Protein AF-A0A535RRB7-F1 (afdb_monomer_lite)

Secondary structure (DSSP, 8-state):
--HHHHHHHHHHHHHHHHHHHHHHHHHHHHHHHHHHHHHS-PPPPPSS-HHHHHHHHHHHHHHHHHHHHHHHHS-TT-HHHHHHHHHHHHHHHHHHHHHHHHHHHHH--

Radius of gyration: 17.19 Å; chains: 1; bounding box: 42×20×54 Å

Structure (mmCIF, N/CA/C/O backbone):
data_AF-A0A535RRB7-F1
#
_entry.id   AF-A0A535RRB7-F1
#
loop_
_atom_site.group_PDB
_atom_site.id
_atom_site.type_symbol
_atom_site.label_atom_id
_atom_site.label_alt_id
_atom_site.label_comp_id
_atom_site.label_asym_id
_atom_site.label_entity_id
_atom_site.label_seq_id
_atom_site.pdbx_PDB_ins_code
_atom_site.Cartn_x
_atom_site.Cartn_y
_atom_site.Cartn_z
_atom_site.occupancy
_atom_site.B_iso_or_equiv
_atom_site.auth_seq_id
_atom_site.auth_comp_id
_atom_site.auth_asym_id
_atom_site.auth_atom_id
_atom_site.pdbx_PDB_model_num
ATOM 1 N N . MET A 1 1 ? -8.213 6.161 29.033 1.00 60.00 1 MET A N 1
ATOM 2 C CA . MET A 1 1 ? -8.133 5.882 27.583 1.00 60.00 1 MET A CA 1
ATOM 3 C C . MET A 1 1 ? -8.529 4.436 27.382 1.00 60.00 1 MET A C 1
ATOM 5 O O . MET A 1 1 ? -7.834 3.568 27.897 1.00 60.00 1 MET A O 1
ATOM 9 N N . ASP A 1 2 ? -9.676 4.212 26.748 1.00 84.00 2 ASP A N 1
ATOM 10 C CA . ASP A 1 2 ? -10.288 2.891 26.587 1.00 84.00 2 ASP A CA 1
ATOM 11 C C . ASP A 1 2 ? -9.498 2.010 25.593 1.00 84.00 2 ASP A C 1
ATOM 13 O O . ASP A 1 2 ? -8.848 2.513 24.671 1.00 84.00 2 ASP A O 1
ATOM 17 N N . LEU A 1 3 ? -9.514 0.690 25.797 1.00 81.38 3 LEU A N 1
ATOM 18 C CA . LEU A 1 3 ? -8.827 -0.284 24.941 1.00 81.38 3 LEU A CA 1
ATOM 19 C C . LEU A 1 3 ? -9.464 -0.364 23.549 1.00 81.38 3 LEU A C 1
ATOM 21 O O . LEU A 1 3 ? -8.755 -0.609 22.570 1.00 81.38 3 LEU A O 1
ATOM 25 N N . SER A 1 4 ? -10.774 -0.128 23.454 1.00 81.75 4 SER A N 1
ATOM 26 C CA . SER A 1 4 ? -11.499 -0.081 22.180 1.00 81.75 4 SER A CA 1
ATOM 27 C C . SER A 1 4 ? -11.011 1.083 21.301 1.00 81.75 4 SER A C 1
ATOM 29 O O . SER A 1 4 ? -10.668 0.888 20.133 1.00 81.75 4 SER A O 1
ATOM 31 N N . GLU A 1 5 ? -10.845 2.261 21.903 1.00 85.62 5 GLU A N 1
ATOM 32 C CA . GLU A 1 5 ? -10.369 3.480 21.248 1.00 85.62 5 GLU A CA 1
ATOM 33 C C . GLU A 1 5 ? -8.928 3.321 20.739 1.00 85.62 5 GLU A C 1
ATOM 35 O O . GLU A 1 5 ? -8.613 3.667 19.600 1.00 85.62 5 GLU A O 1
ATOM 40 N N . ARG A 1 6 ? -8.055 2.688 21.537 1.00 87.56 6 ARG A N 1
ATOM 41 C CA . ARG A 1 6 ? -6.682 2.353 21.116 1.00 87.56 6 ARG A CA 1
ATOM 42 C C . ARG A 1 6 ? -6.651 1.419 19.910 1.00 87.56 6 ARG A C 1
ATOM 44 O O . ARG A 1 6 ? -5.887 1.660 18.979 1.00 87.56 6 ARG A O 1
ATOM 51 N N . ARG A 1 7 ? -7.465 0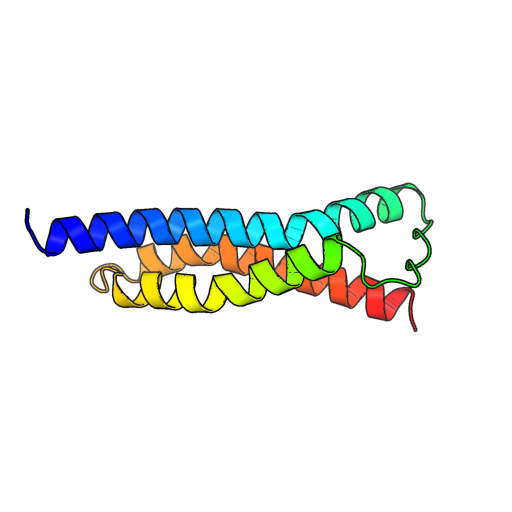.358 19.910 1.00 87.56 7 ARG A N 1
ATOM 52 C CA . ARG A 1 7 ? -7.535 -0.593 18.785 1.00 87.56 7 ARG A CA 1
ATOM 53 C C . ARG A 1 7 ? -8.000 0.092 17.505 1.00 87.56 7 ARG A C 1
ATOM 55 O O . ARG A 1 7 ? -7.392 -0.112 16.459 1.00 87.56 7 ARG A O 1
ATOM 62 N N . ARG A 1 8 ? -9.012 0.958 17.603 1.00 88.06 8 ARG A N 1
ATOM 63 C CA . ARG A 1 8 ? -9.518 1.745 16.471 1.00 88.06 8 ARG A CA 1
ATOM 64 C C . ARG A 1 8 ? -8.454 2.690 15.906 1.00 88.06 8 ARG A C 1
ATOM 66 O O . ARG A 1 8 ? -8.292 2.746 14.689 1.00 88.06 8 ARG A O 1
ATOM 73 N N . GLN A 1 9 ? -7.698 3.375 16.765 1.00 90.69 9 GLN A N 1
ATOM 74 C CA . GLN A 1 9 ? -6.585 4.232 16.338 1.00 90.69 9 GLN A CA 1
ATOM 75 C C . GLN A 1 9 ? -5.491 3.431 15.625 1.00 90.69 9 GLN A C 1
ATOM 77 O O . GLN A 1 9 ? -5.084 3.805 14.526 1.00 90.69 9 GLN A O 1
ATOM 82 N N . ILE A 1 10 ? -5.056 2.305 16.205 1.00 90.88 10 ILE A N 1
ATOM 83 C CA . ILE A 1 10 ? -4.039 1.437 15.595 1.00 90.88 10 ILE A CA 1
ATOM 84 C C . ILE A 1 10 ? -4.519 0.929 14.235 1.00 90.88 10 ILE A C 1
ATOM 86 O O . ILE A 1 10 ? -3.788 1.057 13.260 1.00 90.88 10 ILE A O 1
ATOM 90 N N . ASN A 1 11 ? -5.757 0.438 14.132 1.00 92.31 11 ASN A N 1
ATOM 91 C CA . ASN A 1 11 ? -6.313 -0.028 12.863 1.00 92.31 11 ASN A CA 1
ATOM 92 C C . ASN A 1 11 ? -6.346 1.086 11.800 1.00 92.31 11 ASN A C 1
ATOM 94 O O . ASN A 1 11 ? -6.028 0.843 10.633 1.00 92.31 11 ASN A O 1
ATOM 98 N N . GLY A 1 12 ? -6.672 2.319 12.203 1.00 89.19 12 GLY A N 1
ATOM 99 C CA . GLY A 1 12 ? -6.610 3.497 11.337 1.00 89.19 12 GLY A CA 1
ATOM 100 C C . GLY A 1 12 ? -5.198 3.759 10.810 1.00 89.19 12 GLY A C 1
ATOM 101 O O . GLY A 1 12 ? -5.004 3.861 9.598 1.00 89.19 12 GLY A O 1
ATOM 102 N N . PHE A 1 13 ? -4.198 3.782 11.696 1.00 93.50 13 PHE A N 1
ATOM 103 C CA . PHE A 1 13 ? -2.796 3.947 11.303 1.00 93.50 13 PHE A CA 1
ATOM 104 C C . PHE A 1 13 ? -2.292 2.800 10.426 1.00 93.50 13 PHE A C 1
ATOM 106 O O . PHE A 1 13 ? -1.621 3.051 9.428 1.00 93.50 13 PHE A O 1
ATOM 113 N N . SER A 1 14 ? -2.650 1.553 10.738 1.00 90.56 14 SER A N 1
ATOM 114 C CA . SER A 1 14 ? -2.300 0.400 9.908 1.00 90.56 14 SER A CA 1
ATOM 115 C C . SER A 1 14 ? -2.944 0.486 8.528 1.00 90.56 14 SER A C 1
ATOM 117 O O . SER A 1 14 ? -2.288 0.165 7.546 1.00 90.56 14 SER A O 1
ATOM 119 N N . THR A 1 15 ? -4.180 0.984 8.419 1.00 91.75 15 THR A N 1
ATOM 120 C CA . THR A 1 15 ? -4.836 1.207 7.118 1.00 91.75 15 THR A CA 1
ATOM 121 C C . THR A 1 15 ? -4.045 2.202 6.269 1.00 91.75 15 THR A C 1
ATOM 123 O O . THR A 1 15 ? -3.754 1.924 5.108 1.00 91.75 15 THR A O 1
ATOM 126 N N . ILE A 1 16 ? -3.651 3.339 6.853 1.00 94.19 16 ILE A N 1
ATOM 127 C CA . ILE A 1 16 ? -2.815 4.339 6.169 1.00 94.19 16 ILE A CA 1
ATOM 128 C C . ILE A 1 16 ? -1.474 3.716 5.769 1.00 94.19 16 ILE A C 1
ATOM 130 O O . ILE A 1 16 ? -1.047 3.868 4.627 1.00 94.19 16 ILE A O 1
ATOM 134 N N . GLY A 1 17 ? -0.847 2.965 6.678 1.00 93.81 17 GLY A N 1
ATOM 135 C CA . GLY A 1 17 ? 0.402 2.254 6.421 1.00 93.81 17 GLY A CA 1
ATOM 136 C C . GLY A 1 17 ? 0.300 1.292 5.238 1.00 93.81 17 GLY A C 1
ATOM 137 O O . GLY A 1 17 ? 1.147 1.336 4.354 1.00 93.81 17 GLY A O 1
ATOM 138 N N . LEU A 1 18 ? -0.759 0.480 5.164 1.00 94.62 18 LEU A N 1
ATOM 139 C CA . LEU A 1 18 ? -0.999 -0.434 4.042 1.00 94.62 18 LEU A CA 1
ATOM 140 C C . LEU A 1 18 ? -1.126 0.313 2.713 1.00 94.62 18 LEU A C 1
ATOM 142 O O . LEU A 1 18 ? -0.520 -0.087 1.721 1.00 94.62 18 LEU A O 1
ATOM 146 N N . VAL A 1 19 ? -1.879 1.414 2.695 1.00 95.00 19 VAL A N 1
ATOM 147 C CA . VAL A 1 19 ? -2.038 2.240 1.493 1.00 95.00 19 VAL A CA 1
ATOM 148 C C . VAL A 1 19 ? -0.692 2.822 1.062 1.00 95.00 19 VAL A C 1
ATOM 150 O O . VAL A 1 19 ? -0.283 2.623 -0.080 1.00 95.00 19 VAL A O 1
ATOM 153 N N . VAL A 1 20 ? 0.032 3.473 1.974 1.00 96.62 20 VAL A N 1
ATOM 154 C CA . VAL A 1 20 ? 1.329 4.101 1.684 1.00 96.62 20 VAL A CA 1
ATOM 155 C C . VAL A 1 20 ? 2.357 3.074 1.214 1.00 96.62 20 VAL A C 1
ATOM 157 O O . VAL A 1 20 ? 3.034 3.313 0.215 1.00 96.62 20 VAL A O 1
ATOM 160 N N . LEU A 1 21 ? 2.454 1.921 1.877 1.00 94.56 21 LEU A N 1
ATOM 161 C CA . LEU A 1 21 ? 3.388 0.862 1.493 1.00 94.56 21 LEU A CA 1
ATOM 162 C C . LEU A 1 21 ? 3.029 0.256 0.134 1.00 94.56 21 LEU A C 1
ATOM 164 O O . LEU A 1 21 ? 3.919 0.038 -0.680 1.00 94.56 21 LEU A O 1
ATOM 168 N N . SER A 1 22 ? 1.740 0.034 -0.149 1.00 92.81 22 SER A N 1
ATOM 169 C CA . SER A 1 22 ? 1.311 -0.487 -1.454 1.00 92.81 22 SER A CA 1
ATOM 170 C C . SER A 1 22 ? 1.662 0.474 -2.594 1.00 92.81 22 SER A C 1
ATOM 172 O O . SER A 1 22 ? 2.219 0.056 -3.608 1.00 92.81 22 SER A O 1
ATOM 174 N N . LEU A 1 23 ? 1.429 1.777 -2.409 1.00 96.00 23 LEU A N 1
ATOM 175 C CA . LEU A 1 23 ? 1.791 2.800 -3.392 1.00 96.00 23 LEU A CA 1
ATOM 176 C C . LEU A 1 23 ? 3.310 2.912 -3.554 1.00 96.00 23 LEU A C 1
ATOM 178 O O . LEU A 1 23 ? 3.799 2.995 -4.677 1.00 96.00 23 LEU A O 1
ATOM 182 N N . THR A 1 24 ? 4.052 2.865 -2.446 1.00 94.81 24 THR A N 1
ATOM 183 C CA . THR A 1 24 ? 5.523 2.878 -2.457 1.00 94.81 24 THR A CA 1
ATOM 184 C C . THR A 1 24 ? 6.091 1.660 -3.187 1.00 94.81 24 THR A C 1
ATOM 186 O O . THR A 1 24 ? 7.055 1.805 -3.930 1.00 94.81 24 THR A O 1
ATOM 189 N N . ALA A 1 25 ? 5.470 0.483 -3.054 1.00 93.88 25 ALA A N 1
ATOM 190 C CA . ALA A 1 25 ? 5.850 -0.705 -3.815 1.00 93.88 25 ALA A CA 1
ATOM 191 C C . ALA A 1 25 ? 5.581 -0.537 -5.322 1.00 93.88 25 ALA A C 1
ATOM 193 O O . ALA A 1 25 ? 6.399 -0.922 -6.151 1.00 93.88 25 ALA A O 1
ATOM 194 N N . LEU A 1 26 ? 4.448 0.057 -5.701 1.00 94.25 26 LEU A N 1
ATOM 195 C CA . LEU A 1 26 ? 4.087 0.237 -7.109 1.00 94.25 26 LEU A CA 1
ATOM 196 C C . LEU A 1 26 ? 4.946 1.304 -7.816 1.00 94.25 26 LEU A C 1
ATOM 198 O O . LEU A 1 26 ? 5.208 1.200 -9.014 1.00 94.25 26 LEU A O 1
ATOM 202 N N . LEU A 1 27 ? 5.393 2.331 -7.093 1.00 93.94 27 LEU A N 1
ATOM 203 C CA . LEU A 1 27 ? 6.025 3.517 -7.672 1.00 93.94 27 LEU A CA 1
ATOM 204 C C . LEU A 1 27 ? 7.303 3.233 -8.496 1.00 93.94 27 LEU A C 1
ATOM 206 O O . LEU A 1 27 ? 7.348 3.697 -9.637 1.00 93.94 27 LEU A O 1
ATOM 210 N N . PRO A 1 28 ? 8.297 2.451 -8.023 1.00 90.19 28 PRO A N 1
ATOM 211 C CA . PRO A 1 28 ? 9.474 2.103 -8.826 1.00 90.19 28 PRO A CA 1
ATOM 212 C C . PRO A 1 28 ? 9.117 1.438 -10.159 1.00 90.19 28 PRO A C 1
ATOM 214 O O . PRO A 1 28 ? 9.745 1.708 -11.180 1.00 90.19 28 PRO A O 1
ATOM 217 N N . LEU A 1 29 ? 8.071 0.607 -10.165 1.00 90.62 29 LEU A N 1
ATOM 218 C CA . LEU A 1 29 ? 7.619 -0.087 -11.365 1.00 90.62 29 LEU A CA 1
ATOM 219 C C . LEU A 1 29 ? 6.928 0.859 -12.342 1.00 90.62 29 LEU A C 1
ATOM 221 O O . LEU A 1 29 ? 7.155 0.741 -13.538 1.00 90.62 29 LEU A O 1
ATOM 225 N N . LEU A 1 30 ? 6.139 1.829 -11.870 1.00 91.44 30 LEU A N 1
ATOM 226 C CA . LEU A 1 30 ? 5.525 2.834 -12.748 1.00 91.44 30 LEU A CA 1
ATOM 227 C C . LEU A 1 30 ? 6.562 3.753 -13.395 1.00 91.44 30 LEU A C 1
ATOM 229 O O . LEU A 1 30 ? 6.410 4.104 -14.564 1.00 91.44 30 LEU A O 1
ATOM 233 N N . VAL A 1 31 ? 7.626 4.104 -12.667 1.00 89.38 31 VAL A N 1
ATOM 234 C CA . VAL A 1 31 ? 8.737 4.913 -13.198 1.00 89.38 31 VAL A CA 1
ATOM 235 C C . VAL A 1 31 ? 9.406 4.229 -14.394 1.00 89.38 31 VAL A C 1
ATOM 237 O O . VAL A 1 31 ? 9.846 4.914 -15.311 1.00 89.38 31 VAL A O 1
ATOM 240 N N . ILE A 1 32 ? 9.436 2.895 -14.423 1.00 86.19 32 ILE A N 1
ATOM 241 C CA . ILE A 1 32 ? 9.987 2.116 -15.541 1.00 86.19 32 ILE A CA 1
ATOM 242 C C . ILE A 1 32 ? 8.909 1.836 -16.598 1.00 86.19 32 ILE A C 1
ATOM 244 O O . ILE A 1 32 ? 9.134 2.025 -17.794 1.00 86.19 32 ILE A O 1
ATOM 248 N N . ALA A 1 33 ? 7.724 1.405 -16.165 1.00 87.75 33 ALA A N 1
ATOM 249 C CA . ALA A 1 33 ? 6.675 0.904 -17.040 1.00 87.75 33 ALA A CA 1
ATOM 250 C C . ALA A 1 33 ? 6.031 1.986 -17.901 1.00 87.75 33 ALA A C 1
ATOM 252 O O . ALA A 1 33 ? 5.772 1.757 -19.082 1.00 87.75 33 ALA A O 1
ATOM 253 N N . VAL A 1 34 ? 5.794 3.168 -17.328 1.00 89.38 34 VAL A N 1
ATOM 254 C CA . VAL A 1 34 ? 5.121 4.258 -18.037 1.00 89.38 34 VAL A CA 1
ATOM 255 C C . VAL A 1 34 ? 5.976 4.753 -19.211 1.00 89.38 34 VAL A C 1
ATOM 257 O O . VAL A 1 34 ? 5.472 4.733 -20.334 1.00 89.38 34 VAL A O 1
ATOM 260 N N . PRO A 1 35 ? 7.264 5.119 -19.038 1.00 86.44 35 PRO A N 1
ATOM 261 C CA . PRO A 1 35 ? 8.101 5.513 -20.168 1.00 86.44 35 PRO A CA 1
ATOM 262 C C . PRO A 1 35 ? 8.251 4.409 -21.213 1.00 86.44 35 PRO A C 1
ATOM 264 O O . PRO A 1 35 ? 8.133 4.702 -22.397 1.00 86.44 35 PRO A O 1
ATOM 267 N N . ALA A 1 36 ? 8.446 3.154 -20.791 1.00 85.31 36 ALA A N 1
ATOM 268 C CA . ALA A 1 36 ? 8.591 2.018 -21.701 1.00 85.31 36 ALA A CA 1
ATOM 269 C C . ALA A 1 36 ? 7.358 1.808 -22.594 1.00 85.31 36 ALA A C 1
ATOM 271 O O . ALA A 1 36 ? 7.498 1.504 -23.777 1.00 85.31 36 ALA A O 1
ATOM 272 N N . MET A 1 37 ? 6.154 2.016 -22.053 1.00 84.44 37 MET A N 1
ATOM 273 C CA . MET A 1 37 ? 4.910 1.927 -22.820 1.00 84.44 37 MET A CA 1
ATOM 274 C C . MET A 1 37 ? 4.818 3.010 -23.905 1.00 84.44 37 MET A C 1
ATOM 276 O O . MET A 1 37 ? 4.303 2.743 -24.989 1.00 84.44 37 MET A O 1
ATOM 280 N N . PHE A 1 38 ? 5.318 4.220 -23.634 1.00 87.06 38 PHE A N 1
ATOM 281 C CA . PHE A 1 38 ? 5.270 5.334 -24.586 1.00 87.06 38 PHE A CA 1
ATOM 282 C C . PHE A 1 38 ? 6.424 5.333 -25.593 1.00 87.06 38 PHE A C 1
ATOM 284 O O . PHE A 1 38 ? 6.226 5.718 -26.743 1.00 87.06 38 PHE A O 1
ATOM 291 N N . SER A 1 39 ? 7.626 4.931 -25.179 1.00 84.12 39 SER A N 1
ATOM 292 C CA . SER A 1 39 ? 8.820 4.943 -26.031 1.00 84.12 39 SER A CA 1
ATOM 293 C C . SER A 1 39 ? 9.017 3.641 -26.810 1.00 84.12 39 SER A C 1
ATOM 295 O O . SER A 1 39 ? 9.763 3.626 -27.787 1.00 84.12 39 SER A O 1
ATOM 297 N N . GLY A 1 40 ? 8.411 2.535 -26.361 1.00 76.56 40 GLY A N 1
ATOM 298 C CA . GLY A 1 40 ? 8.717 1.184 -26.841 1.00 76.56 40 GLY A CA 1
ATOM 299 C C . GLY A 1 40 ? 10.125 0.701 -26.468 1.00 76.56 40 GLY A C 1
ATOM 300 O O . GLY A 1 40 ? 10.518 -0.399 -26.850 1.00 76.56 40 GLY A O 1
ATOM 301 N N . GLN A 1 41 ? 10.892 1.508 -25.730 1.00 72.06 41 GLN A N 1
ATOM 302 C CA . GLN A 1 41 ? 12.256 1.222 -25.311 1.00 72.06 41 GLN A CA 1
ATOM 303 C C . GLN A 1 41 ? 12.289 0.994 -23.807 1.00 72.06 41 GLN A C 1
ATOM 305 O O . GLN A 1 41 ? 11.899 1.861 -23.023 1.00 72.06 41 GLN A O 1
ATOM 310 N N . ILE A 1 42 ? 12.806 -0.161 -23.403 1.00 67.06 42 ILE A N 1
ATOM 311 C CA . ILE A 1 42 ? 13.054 -0.445 -21.995 1.00 67.06 42 ILE A CA 1
ATOM 312 C C . ILE A 1 42 ? 14.447 0.051 -21.608 1.00 67.06 42 ILE A C 1
ATOM 314 O O . ILE A 1 42 ? 15.417 -0.302 -22.288 1.00 67.06 42 ILE A O 1
ATOM 318 N N . PRO A 1 43 ? 14.573 0.834 -20.519 1.00 65.25 43 PRO A N 1
ATOM 319 C CA . PRO A 1 43 ? 15.870 1.129 -19.924 1.00 65.25 43 PRO A CA 1
ATOM 320 C C . PRO A 1 43 ? 16.594 -0.183 -19.611 1.00 65.25 43 PRO A C 1
ATOM 322 O O . PRO A 1 43 ? 16.021 -1.054 -18.957 1.00 65.25 43 PRO A O 1
ATOM 325 N N . GLN A 1 44 ? 17.831 -0.349 -20.091 1.00 63.09 44 GLN A N 1
ATOM 326 C CA . GLN A 1 44 ? 18.592 -1.570 -19.821 1.00 63.09 44 GLN A CA 1
ATOM 327 C C . GLN A 1 44 ? 18.645 -1.817 -18.306 1.00 63.09 44 GLN A C 1
ATOM 329 O O . GLN A 1 44 ? 18.882 -0.857 -17.568 1.00 63.09 44 GLN A O 1
ATOM 334 N N . PRO A 1 45 ? 18.430 -3.064 -17.838 1.00 60.75 45 PRO A N 1
ATOM 335 C CA . PRO A 1 45 ? 18.565 -3.379 -16.426 1.00 60.75 45 PRO A CA 1
ATOM 336 C C . PRO A 1 45 ? 19.943 -2.916 -15.957 1.00 60.75 45 PRO A C 1
ATOM 338 O O . PRO A 1 45 ? 20.958 -3.344 -16.518 1.00 60.75 45 PRO A O 1
ATOM 341 N N . GLU A 1 46 ? 19.984 -2.021 -14.971 1.00 60.03 46 GLU A N 1
ATOM 342 C CA . GLU A 1 46 ? 21.248 -1.682 -14.329 1.00 60.03 46 GLU A CA 1
ATOM 343 C C . GLU A 1 46 ? 21.878 -2.974 -13.791 1.00 60.03 46 GLU A C 1
ATOM 345 O O . GLU A 1 46 ? 21.199 -3.919 -13.386 1.00 60.03 46 GLU A O 1
ATOM 350 N N . ARG A 1 47 ? 23.209 -3.048 -13.853 1.00 58.22 47 ARG A N 1
ATOM 351 C CA . ARG A 1 47 ? 23.975 -4.216 -13.386 1.00 58.22 47 ARG A CA 1
ATOM 352 C C . ARG A 1 47 ? 23.890 -4.401 -11.862 1.00 58.22 47 ARG A C 1
ATOM 354 O O . ARG A 1 47 ? 24.313 -5.439 -11.365 1.00 58.22 47 ARG A O 1
ATOM 361 N N . ASP A 1 48 ? 23.392 -3.381 -11.170 1.00 62.25 48 ASP A N 1
ATOM 362 C CA . ASP A 1 48 ? 23.125 -3.300 -9.739 1.00 62.25 48 ASP A CA 1
ATOM 363 C C . ASP A 1 48 ? 21.607 -3.407 -9.511 1.00 62.25 48 ASP A C 1
ATOM 365 O O . ASP A 1 48 ? 20.829 -2.898 -10.319 1.00 62.25 48 ASP A O 1
ATOM 369 N N . GLU A 1 49 ? 21.175 -4.062 -8.427 1.00 64.19 49 GLU A N 1
ATOM 370 C CA . GLU A 1 49 ? 19.747 -4.255 -8.115 1.00 64.19 49 GLU A CA 1
ATOM 371 C C . GLU A 1 49 ? 18.997 -2.920 -7.951 1.00 64.19 49 GLU A C 1
ATOM 373 O O . GLU A 1 49 ? 17.778 -2.877 -8.106 1.00 64.19 49 GLU A O 1
ATOM 378 N N . GLY A 1 50 ? 19.715 -1.812 -7.756 1.00 80.88 50 GLY A N 1
ATOM 379 C CA . GLY A 1 50 ? 19.179 -0.460 -7.832 1.00 80.88 50 GLY A CA 1
ATOM 380 C C . GLY A 1 50 ? 18.274 -0.115 -6.647 1.00 80.88 50 GLY A C 1
ATOM 381 O O . GLY A 1 50 ? 17.575 -0.944 -6.061 1.00 80.88 50 GLY A O 1
ATOM 382 N N . ALA A 1 51 ? 18.235 1.166 -6.279 1.00 85.94 51 ALA A N 1
ATOM 383 C CA . ALA A 1 51 ? 17.436 1.620 -5.137 1.00 85.94 51 ALA A CA 1
ATOM 384 C C . ALA A 1 51 ? 15.938 1.256 -5.267 1.00 85.94 51 ALA A C 1
ATOM 386 O O . ALA A 1 51 ? 15.272 0.989 -4.266 1.00 85.94 51 ALA A O 1
ATOM 387 N N . GLY A 1 52 ? 15.412 1.198 -6.497 1.00 86.69 52 GLY A N 1
ATOM 388 C CA . GLY A 1 52 ? 14.020 0.842 -6.775 1.00 86.69 52 GLY A CA 1
ATOM 389 C C . GLY A 1 52 ? 13.642 -0.580 -6.348 1.00 86.69 52 GLY A C 1
ATOM 390 O O . GLY A 1 52 ? 12.559 -0.766 -5.788 1.00 86.69 52 GLY A O 1
ATOM 391 N N . ALA A 1 53 ? 14.524 -1.569 -6.542 1.00 88.81 53 ALA A N 1
ATOM 392 C CA . ALA A 1 53 ? 14.241 -2.949 -6.145 1.00 88.81 53 ALA A CA 1
ATOM 393 C C . ALA A 1 53 ? 14.193 -3.091 -4.623 1.00 88.81 53 ALA A C 1
ATOM 395 O O . ALA A 1 53 ? 13.268 -3.705 -4.090 1.00 88.81 53 ALA A O 1
ATOM 396 N N . HIS A 1 54 ? 15.122 -2.456 -3.906 1.00 91.50 54 HIS A N 1
ATOM 397 C CA . HIS A 1 54 ? 15.114 -2.473 -2.445 1.00 91.50 54 HIS A CA 1
ATOM 398 C C . HIS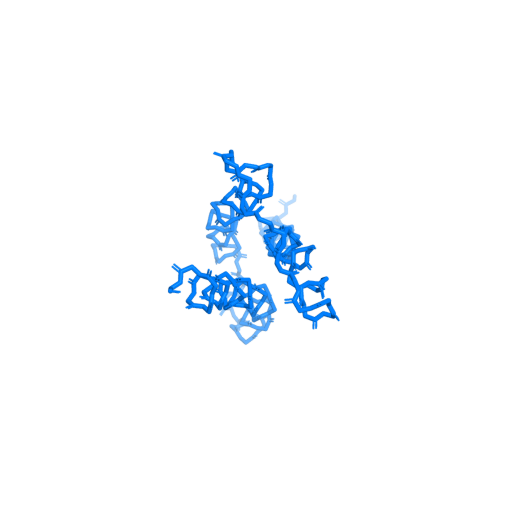 A 1 54 ? 13.887 -1.765 -1.860 1.00 91.50 54 HIS A C 1
ATOM 400 O O . HIS A 1 54 ? 13.293 -2.267 -0.907 1.00 91.50 54 HIS A O 1
ATOM 406 N N . ILE A 1 55 ? 13.449 -0.644 -2.447 1.00 93.25 55 ILE A N 1
ATOM 407 C CA . ILE A 1 55 ? 12.207 0.033 -2.039 1.00 93.25 55 ILE A CA 1
ATOM 408 C C . ILE A 1 55 ? 11.000 -0.894 -2.219 1.00 93.25 55 ILE A C 1
ATOM 410 O O . ILE A 1 55 ? 10.177 -1.008 -1.306 1.00 93.25 55 ILE A O 1
ATOM 414 N N . PHE A 1 56 ? 10.905 -1.584 -3.361 1.00 92.31 56 PHE A N 1
ATOM 415 C CA . PHE A 1 56 ? 9.849 -2.564 -3.611 1.00 92.31 56 PHE A CA 1
ATOM 416 C C . PHE A 1 56 ? 9.882 -3.695 -2.574 1.00 92.31 56 PHE A C 1
ATOM 418 O O . PHE A 1 56 ? 8.892 -3.923 -1.879 1.00 92.31 56 PHE A O 1
ATOM 425 N N . GLN A 1 57 ? 11.032 -4.350 -2.405 1.00 93.56 57 GLN A N 1
ATOM 426 C CA . GLN A 1 57 ? 11.219 -5.471 -1.480 1.00 93.56 57 GLN A CA 1
ATOM 427 C C . GLN A 1 57 ? 10.888 -5.093 -0.031 1.00 93.56 57 GLN A C 1
ATOM 429 O O . GLN A 1 57 ? 10.137 -5.809 0.631 1.00 93.56 57 GLN A O 1
ATOM 434 N N . LEU A 1 58 ? 11.398 -3.958 0.460 1.00 96.19 58 LEU A N 1
ATOM 435 C CA . LEU A 1 58 ? 11.114 -3.473 1.813 1.00 96.19 58 LEU A CA 1
ATOM 436 C C . LEU A 1 58 ? 9.632 -3.146 1.994 1.00 96.19 58 LEU A C 1
ATOM 438 O O . LEU A 1 58 ? 9.059 -3.472 3.033 1.00 96.19 58 LEU A O 1
ATOM 442 N N . SER A 1 59 ? 8.997 -2.550 0.983 1.00 93.94 59 SER A N 1
ATOM 443 C CA . SER A 1 59 ? 7.564 -2.246 1.024 1.00 93.94 59 SER A CA 1
ATOM 444 C C . SER A 1 59 ? 6.727 -3.522 1.122 1.00 93.94 59 SER A C 1
ATOM 446 O O . SER A 1 59 ? 5.857 -3.614 1.985 1.00 93.94 59 SER A O 1
ATOM 448 N N . ILE A 1 60 ? 7.031 -4.540 0.308 1.00 93.38 60 ILE A N 1
ATOM 449 C CA . ILE A 1 60 ? 6.388 -5.861 0.386 1.00 93.38 60 ILE A CA 1
ATOM 450 C C . ILE A 1 60 ? 6.658 -6.530 1.742 1.00 93.38 60 ILE A C 1
ATOM 452 O O . ILE A 1 60 ? 5.733 -7.039 2.378 1.00 93.38 60 ILE A O 1
ATOM 456 N N . GLY A 1 61 ? 7.900 -6.475 2.224 1.00 96.81 61 GLY A N 1
ATOM 457 C CA . GLY A 1 61 ? 8.292 -7.025 3.520 1.00 96.81 61 GLY A CA 1
ATOM 458 C C . GLY A 1 61 ? 7.543 -6.388 4.692 1.00 96.81 61 GLY A C 1
ATOM 459 O O . GLY A 1 61 ? 7.144 -7.100 5.608 1.00 96.81 61 GLY A O 1
ATOM 460 N N . LEU A 1 62 ? 7.298 -5.073 4.650 1.00 96.69 62 LEU A N 1
ATOM 461 C CA . LEU A 1 62 ? 6.553 -4.324 5.671 1.00 96.69 62 LEU A CA 1
ATOM 462 C C . LEU A 1 62 ? 5.031 -4.477 5.557 1.00 96.69 62 LEU A C 1
ATOM 464 O O . LEU A 1 62 ? 4.337 -4.406 6.574 1.00 96.69 62 LEU A O 1
ATOM 468 N N . LEU A 1 63 ? 4.494 -4.725 4.359 1.00 92.69 63 LEU A N 1
ATOM 469 C CA . LEU A 1 63 ? 3.059 -4.969 4.172 1.00 92.69 63 LEU A CA 1
ATOM 470 C C . LEU A 1 63 ? 2.573 -6.173 4.986 1.00 92.69 63 LEU A C 1
ATOM 472 O O . LEU A 1 63 ? 1.473 -6.125 5.534 1.00 92.69 63 LEU A O 1
ATOM 476 N N . MET A 1 64 ? 3.398 -7.213 5.126 1.00 93.62 64 MET A N 1
ATOM 477 C CA . MET A 1 64 ? 3.075 -8.405 5.916 1.00 93.62 64 MET A CA 1
ATOM 478 C C . MET A 1 64 ? 2.825 -8.103 7.407 1.00 93.62 64 MET A C 1
ATOM 480 O O . MET A 1 64 ? 1.707 -8.333 7.877 1.00 93.62 64 MET A O 1
ATOM 484 N N . PRO A 1 65 ? 3.790 -7.567 8.182 1.00 95.56 65 PRO A N 1
ATOM 485 C CA . PRO A 1 65 ? 3.569 -7.262 9.591 1.00 95.56 65 PRO A CA 1
ATOM 486 C C . PRO A 1 65 ? 2.500 -6.181 9.796 1.00 95.56 65 PRO A C 1
ATOM 488 O O . PRO A 1 65 ? 1.690 -6.309 10.712 1.00 95.56 65 PRO A O 1
ATOM 491 N N . VAL A 1 66 ? 2.423 -5.154 8.938 1.00 95.00 66 VAL A N 1
ATOM 492 C CA . VAL A 1 66 ? 1.376 -4.120 9.050 1.00 95.00 66 VAL A CA 1
ATOM 493 C C . VAL A 1 66 ? -0.012 -4.703 8.768 1.00 95.00 66 VAL A C 1
ATOM 495 O O . VAL A 1 66 ? -0.968 -4.373 9.472 1.00 95.00 66 VAL A O 1
ATOM 498 N N . GLY A 1 67 ? -0.125 -5.612 7.798 1.00 92.69 67 GLY A N 1
ATOM 499 C CA . GLY A 1 67 ? -1.357 -6.341 7.497 1.00 92.69 67 GLY A CA 1
ATOM 500 C C . GLY A 1 67 ? -1.813 -7.213 8.663 1.00 92.69 67 GLY A C 1
ATOM 501 O O . GLY A 1 67 ? -2.992 -7.200 9.013 1.00 92.69 67 GLY A O 1
ATOM 502 N N . LEU A 1 68 ? -0.883 -7.901 9.330 1.00 94.94 68 LEU A N 1
ATOM 503 C CA . LEU A 1 68 ? -1.187 -8.673 10.537 1.00 94.94 68 LEU A CA 1
ATOM 504 C C . LEU A 1 68 ? -1.681 -7.780 11.680 1.00 94.94 68 LEU A C 1
ATOM 506 O O . LEU A 1 68 ? -2.687 -8.106 12.307 1.00 94.94 68 LEU A O 1
ATOM 510 N N . VAL A 1 69 ? -1.033 -6.634 11.924 1.00 94.31 69 VAL A N 1
ATOM 511 C CA . VAL A 1 69 ? -1.489 -5.666 12.939 1.00 94.31 69 VAL A CA 1
ATOM 512 C C . VAL A 1 69 ? -2.877 -5.125 12.594 1.00 94.31 69 VAL A C 1
ATOM 514 O O . VAL A 1 69 ? -3.736 -5.041 13.474 1.00 94.31 69 VAL A O 1
ATOM 517 N N . PHE A 1 70 ? -3.133 -4.811 11.322 1.00 93.69 70 PHE A N 1
ATOM 518 C CA . PHE A 1 70 ? -4.451 -4.385 10.858 1.00 93.69 70 PHE A CA 1
ATOM 519 C C . PHE A 1 70 ? -5.515 -5.447 11.157 1.00 93.69 70 PHE A C 1
ATOM 521 O O . PHE A 1 70 ? -6.507 -5.129 11.805 1.00 93.69 70 PHE A O 1
ATOM 528 N N . LEU A 1 71 ? -5.295 -6.703 10.755 1.00 92.88 71 LEU A N 1
ATOM 529 C CA . LEU A 1 71 ? -6.241 -7.805 10.971 1.00 92.88 71 LEU A CA 1
ATOM 530 C C . LEU A 1 71 ? -6.463 -8.100 12.461 1.00 92.88 71 LEU A C 1
ATOM 532 O O . LEU A 1 71 ? -7.596 -8.301 12.892 1.00 92.88 71 LEU A O 1
ATOM 536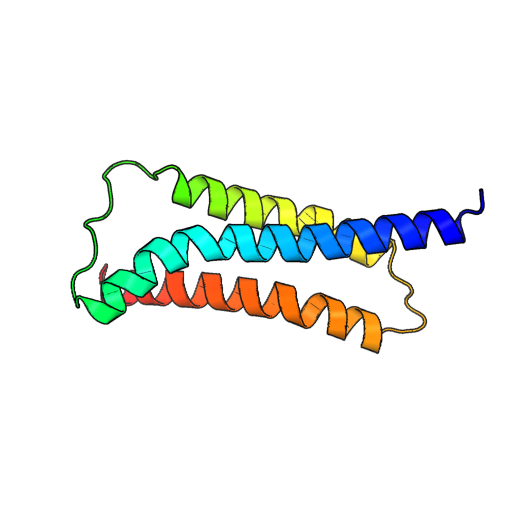 N N . ALA A 1 72 ? -5.398 -8.075 13.265 1.00 93.25 72 ALA A N 1
ATOM 537 C CA . ALA A 1 72 ? -5.474 -8.310 14.705 1.00 93.25 72 ALA A CA 1
ATOM 538 C C . ALA A 1 72 ? -6.249 -7.210 15.452 1.00 93.25 72 ALA A C 1
ATOM 540 O O . ALA A 1 72 ? -6.820 -7.462 16.513 1.00 93.25 72 ALA A O 1
ATOM 541 N N . THR A 1 73 ? -6.268 -5.990 14.910 1.00 90.50 73 THR A N 1
ATOM 542 C CA . THR A 1 73 ? -6.965 -4.832 15.496 1.00 90.50 73 THR A CA 1
ATOM 543 C C . THR A 1 73 ? -8.289 -4.505 14.815 1.00 90.50 73 THR A C 1
ATOM 545 O O . THR A 1 73 ? -8.970 -3.568 15.234 1.00 90.50 73 THR A O 1
ATOM 548 N N . ALA A 1 74 ? -8.656 -5.252 13.773 1.00 89.88 74 ALA A N 1
ATOM 549 C CA . ALA A 1 74 ? -9.860 -5.010 13.003 1.00 89.88 74 ALA A CA 1
ATOM 550 C C . ALA A 1 74 ? -11.123 -5.355 13.795 1.00 89.88 74 ALA A C 1
ATOM 552 O O . ALA A 1 74 ? -11.153 -6.278 14.611 1.00 89.88 74 ALA A O 1
ATOM 553 N N . ASP A 1 75 ? -12.182 -4.599 13.520 1.00 88.69 75 ASP A N 1
ATOM 554 C CA . ASP A 1 75 ? -13.497 -4.862 14.080 1.00 88.69 75 ASP A CA 1
ATOM 555 C C . ASP A 1 75 ? -14.225 -5.912 13.236 1.00 88.69 75 ASP A C 1
ATOM 557 O O . ASP A 1 75 ? -14.850 -5.613 12.216 1.00 88.69 75 ASP A O 1
ATOM 561 N N . TRP A 1 76 ? -14.111 -7.169 13.659 1.00 88.56 76 TRP A N 1
ATOM 562 C CA . TRP A 1 76 ? -14.683 -8.325 12.966 1.00 88.56 76 TRP A CA 1
ATOM 563 C C . TRP A 1 76 ? -16.215 -8.359 12.959 1.00 88.56 76 TRP A C 1
ATOM 565 O O . TRP A 1 76 ? -16.794 -9.220 12.300 1.00 88.56 76 TRP A O 1
ATOM 575 N N . THR A 1 77 ? -16.876 -7.421 13.641 1.00 90.69 77 THR A N 1
ATOM 576 C CA . THR A 1 77 ? -18.330 -7.247 13.542 1.00 90.69 77 THR A CA 1
ATOM 577 C C . THR A 1 77 ? -18.759 -6.661 12.189 1.00 90.69 77 THR A C 1
ATOM 579 O O . THR A 1 77 ? -19.883 -6.904 11.753 1.00 90.69 77 THR A O 1
ATOM 582 N N . GLU A 1 78 ? -17.850 -5.985 11.468 1.00 88.31 78 GLU A N 1
ATOM 583 C CA . GLU A 1 78 ? -18.088 -5.400 10.140 1.00 88.31 78 GLU A CA 1
ATOM 584 C C . GLU A 1 78 ? -17.108 -5.937 9.064 1.00 88.31 78 GLU A C 1
ATOM 586 O O . GLU A 1 78 ? -16.318 -5.182 8.479 1.00 88.31 78 GLU A O 1
ATOM 591 N N . PRO A 1 79 ? -17.152 -7.240 8.719 1.00 89.06 79 PRO A N 1
ATOM 592 C CA . PRO A 1 79 ? -16.160 -7.874 7.841 1.00 89.06 79 PRO A CA 1
ATOM 593 C C . PRO A 1 79 ? -16.137 -7.292 6.421 1.00 89.06 79 PRO A C 1
ATOM 595 O O . PRO A 1 79 ? -15.081 -7.195 5.796 1.00 89.06 79 PRO A O 1
ATOM 598 N N . VAL A 1 80 ? -17.287 -6.837 5.916 1.00 92.06 80 VAL A N 1
ATOM 599 C CA . VAL A 1 80 ? -17.386 -6.185 4.600 1.00 92.06 80 VAL A CA 1
ATOM 600 C C . VAL A 1 80 ? -16.579 -4.887 4.571 1.00 92.06 80 VAL A C 1
ATOM 602 O O . VAL A 1 80 ? -15.927 -4.572 3.574 1.00 92.06 80 VAL A O 1
ATOM 605 N N . GLN A 1 81 ? -16.580 -4.131 5.670 1.00 87.62 81 GLN A N 1
ATOM 606 C CA . GLN A 1 81 ? -15.840 -2.881 5.737 1.00 87.62 81 GLN A CA 1
ATOM 607 C C . GLN A 1 81 ? -14.327 -3.128 5.797 1.00 87.62 81 GLN A C 1
ATOM 609 O O . GLN A 1 81 ? -13.573 -2.406 5.144 1.00 87.62 81 GLN A O 1
ATOM 614 N N . ILE A 1 82 ? -13.895 -4.179 6.502 1.00 91.00 82 ILE A N 1
ATOM 615 C CA . ILE A 1 82 ? -12.503 -4.652 6.503 1.00 91.00 82 ILE A CA 1
ATOM 616 C C . ILE A 1 82 ? -12.075 -5.033 5.082 1.00 91.00 82 ILE A C 1
ATOM 618 O O . ILE A 1 82 ? -11.067 -4.527 4.586 1.00 91.00 82 ILE A O 1
ATOM 622 N N . ALA A 1 83 ? -12.868 -5.868 4.402 1.00 90.88 83 ALA A N 1
ATOM 623 C CA . ALA A 1 83 ? -12.582 -6.309 3.040 1.00 90.88 83 ALA A CA 1
ATOM 624 C C . ALA A 1 83 ? -12.452 -5.119 2.078 1.00 90.88 83 ALA A C 1
ATOM 626 O O . ALA A 1 83 ? -11.491 -5.047 1.316 1.00 90.88 83 ALA A O 1
ATOM 627 N N . ARG A 1 84 ? -13.353 -4.130 2.166 1.00 89.69 84 ARG A N 1
ATOM 628 C CA . ARG A 1 84 ? -13.288 -2.913 1.342 1.00 89.69 84 ARG A CA 1
ATOM 629 C C . ARG A 1 84 ? -12.007 -2.109 1.578 1.00 89.69 84 ARG A C 1
ATOM 631 O O . ARG A 1 84 ? -11.440 -1.586 0.624 1.00 89.69 84 ARG A O 1
ATOM 638 N N . ARG A 1 85 ? -11.545 -2.006 2.830 1.00 89.19 85 ARG A N 1
ATOM 639 C CA . ARG A 1 85 ? -10.297 -1.300 3.176 1.00 89.19 85 ARG A CA 1
ATOM 640 C C . ARG A 1 85 ? -9.054 -2.036 2.669 1.00 89.19 85 ARG A C 1
ATOM 642 O O . ARG A 1 85 ? -8.094 -1.377 2.290 1.00 89.19 85 ARG A O 1
ATOM 649 N N . LEU A 1 86 ? -9.083 -3.369 2.625 1.00 92.38 86 LEU A N 1
ATOM 650 C CA . LEU A 1 86 ? -7.989 -4.192 2.096 1.00 92.38 86 LEU A CA 1
ATOM 651 C C . LEU A 1 86 ? -7.992 -4.313 0.570 1.00 92.38 86 LEU A C 1
ATOM 653 O O . LEU A 1 86 ? -6.928 -4.468 -0.022 1.00 92.38 86 LEU A O 1
ATOM 657 N N . ALA A 1 87 ? -9.156 -4.218 -0.073 1.00 94.19 87 ALA A N 1
ATOM 658 C CA . ALA A 1 87 ? -9.281 -4.404 -1.516 1.00 94.19 87 ALA A CA 1
ATOM 659 C C . ALA A 1 87 ? -8.364 -3.459 -2.304 1.00 94.19 87 ALA A C 1
ATOM 661 O O . ALA A 1 87 ? -7.703 -3.886 -3.245 1.00 94.19 87 ALA A O 1
ATOM 662 N N . PHE A 1 88 ? -8.281 -2.193 -1.887 1.00 93.69 88 PHE A N 1
ATOM 663 C CA . PHE A 1 88 ? -7.442 -1.194 -2.544 1.00 93.69 88 PHE A CA 1
ATOM 664 C C . PHE A 1 88 ? -5.932 -1.504 -2.466 1.00 93.69 88 PHE A C 1
ATOM 666 O O . PHE A 1 88 ? -5.320 -1.649 -3.525 1.00 93.69 88 PHE A O 1
ATOM 673 N N . PRO A 1 89 ? -5.309 -1.663 -1.277 1.00 92.81 89 PRO A N 1
ATOM 674 C CA . PRO A 1 89 ? -3.890 -2.005 -1.201 1.00 92.81 89 PRO A CA 1
ATOM 675 C C . PRO A 1 89 ? -3.579 -3.367 -1.840 1.00 92.81 89 PRO A C 1
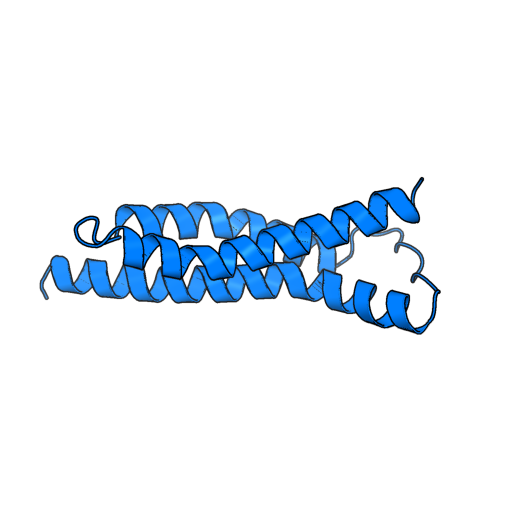ATOM 677 O O . PRO A 1 89 ? -2.545 -3.498 -2.488 1.00 92.81 89 PRO A O 1
ATOM 680 N N . ILE A 1 90 ? -4.477 -4.359 -1.742 1.00 95.25 90 ILE A N 1
ATOM 681 C CA . ILE A 1 90 ? -4.306 -5.652 -2.428 1.00 95.25 90 ILE A CA 1
ATOM 682 C C . ILE A 1 90 ? -4.278 -5.465 -3.948 1.00 95.25 90 ILE A C 1
ATOM 684 O O . ILE A 1 90 ? -3.386 -5.994 -4.605 1.00 95.25 90 ILE A O 1
ATOM 688 N N . ALA A 1 91 ? -5.215 -4.699 -4.512 1.00 97.31 91 ALA A N 1
ATOM 689 C CA .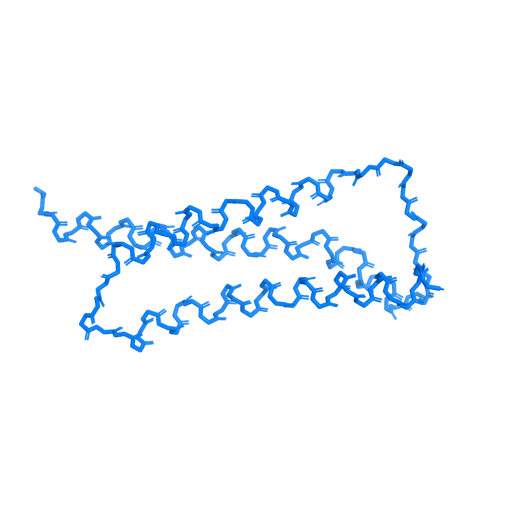 ALA A 1 91 ? -5.257 -4.441 -5.949 1.00 97.31 91 ALA A CA 1
ATOM 690 C C . ALA A 1 91 ? -3.978 -3.748 -6.444 1.00 97.31 91 ALA A C 1
ATOM 692 O O . ALA A 1 91 ? -3.450 -4.117 -7.490 1.00 97.31 91 ALA A O 1
ATOM 693 N N . ILE A 1 92 ? -3.444 -2.797 -5.672 1.00 96.69 92 ILE A N 1
ATOM 694 C CA . ILE A 1 92 ? -2.174 -2.128 -5.984 1.00 96.69 92 ILE A CA 1
ATOM 695 C C . ILE A 1 92 ? -1.006 -3.117 -5.976 1.00 96.69 92 ILE A C 1
ATOM 697 O O . ILE A 1 92 ? -0.187 -3.100 -6.892 1.00 96.69 92 ILE A O 1
ATOM 701 N N . VAL A 1 93 ? -0.926 -3.991 -4.970 1.00 95.50 93 VAL A N 1
ATOM 702 C CA . VAL A 1 93 ? 0.140 -4.999 -4.885 1.00 95.50 93 VAL A CA 1
ATOM 703 C C . VAL A 1 93 ? 0.045 -5.987 -6.047 1.00 95.50 93 VAL A C 1
ATOM 705 O O . VAL A 1 93 ? 1.056 -6.269 -6.684 1.00 95.50 93 VAL A O 1
ATOM 708 N N . ILE A 1 94 ? -1.158 -6.465 -6.379 1.00 97.31 94 ILE A N 1
ATOM 709 C CA . ILE A 1 94 ? -1.381 -7.328 -7.548 1.00 97.31 94 ILE A CA 1
ATOM 710 C C . ILE A 1 94 ? -0.929 -6.620 -8.826 1.00 97.31 94 ILE A C 1
ATOM 712 O O . ILE A 1 94 ? -0.231 -7.224 -9.635 1.00 97.31 94 ILE A O 1
ATOM 716 N N . LEU A 1 95 ? -1.281 -5.344 -8.999 1.00 96.38 95 LEU A N 1
ATOM 717 C CA . LEU A 1 95 ? -0.853 -4.555 -10.151 1.00 96.38 95 LEU A CA 1
ATOM 718 C C . LEU A 1 95 ? 0.675 -4.427 -10.216 1.00 96.38 95 LEU A C 1
ATOM 720 O O . LEU A 1 95 ? 1.249 -4.593 -11.288 1.00 96.38 95 LEU A O 1
ATOM 724 N N . ALA A 1 96 ? 1.337 -4.190 -9.082 1.00 93.88 96 ALA A N 1
ATOM 725 C CA . ALA A 1 96 ? 2.794 -4.147 -9.007 1.00 93.88 96 ALA A CA 1
ATOM 726 C C . ALA A 1 96 ? 3.412 -5.482 -9.466 1.00 93.88 96 ALA A C 1
ATOM 728 O O . ALA A 1 96 ? 4.254 -5.501 -10.361 1.00 93.88 96 ALA A O 1
ATOM 729 N N . PHE A 1 97 ? 2.934 -6.615 -8.947 1.00 94.38 97 PHE A N 1
ATOM 730 C CA . PHE A 1 97 ? 3.408 -7.930 -9.392 1.00 94.38 97 PHE A CA 1
ATOM 731 C C . PHE A 1 9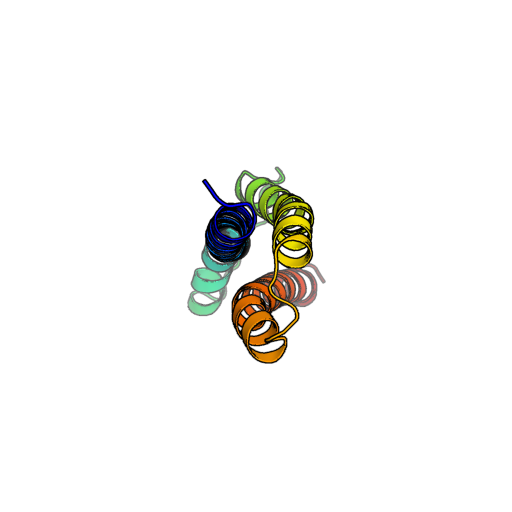7 ? 3.084 -8.225 -10.860 1.00 94.38 97 PHE A C 1
ATOM 733 O O . PHE A 1 97 ? 3.908 -8.821 -11.546 1.00 94.38 97 PHE A O 1
ATOM 740 N N . ALA A 1 98 ? 1.928 -7.793 -11.364 1.00 94.12 98 ALA A N 1
ATOM 741 C CA . ALA A 1 98 ? 1.558 -7.968 -12.766 1.00 94.12 98 ALA A CA 1
ATOM 742 C C . ALA A 1 98 ? 2.500 -7.199 -13.704 1.00 94.12 98 ALA A C 1
ATOM 744 O O . ALA A 1 98 ? 2.931 -7.746 -14.718 1.00 94.12 98 ALA A O 1
ATOM 745 N N . ILE A 1 99 ? 2.862 -5.960 -13.349 1.00 91.00 99 ILE A N 1
ATOM 746 C CA . ILE A 1 99 ? 3.856 -5.178 -14.094 1.00 91.00 99 ILE A CA 1
ATOM 747 C C . ILE A 1 99 ? 5.206 -5.893 -14.051 1.00 91.00 99 ILE A C 1
ATOM 749 O O . ILE A 1 99 ? 5.796 -6.131 -15.099 1.00 91.00 99 ILE A O 1
ATOM 753 N N . LEU A 1 100 ? 5.675 -6.294 -12.867 1.00 89.69 100 LEU A N 1
ATOM 754 C CA . LEU A 1 100 ? 6.950 -6.999 -12.733 1.00 89.69 100 LEU A CA 1
ATOM 755 C C . LEU A 1 100 ? 6.990 -8.278 -13.590 1.00 89.69 100 LEU A C 1
ATOM 757 O O . LEU A 1 100 ? 7.930 -8.475 -14.356 1.00 89.69 100 LEU A O 1
ATOM 761 N N . TYR A 1 101 ? 5.932 -9.092 -13.530 1.00 89.88 101 TYR A N 1
ATOM 762 C CA . TYR A 1 101 ? 5.785 -10.315 -14.320 1.00 89.88 101 TYR A CA 1
ATOM 763 C C . TYR A 1 101 ? 5.832 -10.045 -15.827 1.00 89.88 101 TYR A C 1
ATOM 765 O O . TYR A 1 101 ? 6.532 -10.748 -16.556 1.00 89.88 101 TYR A O 1
ATOM 773 N N . TYR A 1 102 ? 5.111 -9.019 -16.291 1.00 87.00 102 TYR A N 1
ATOM 774 C CA . TYR A 1 102 ? 5.097 -8.615 -17.696 1.00 87.00 102 TYR A CA 1
ATOM 775 C C . TYR A 1 102 ? 6.495 -8.215 -18.179 1.00 87.00 102 TYR A C 1
ATOM 777 O O . TYR A 1 102 ? 6.935 -8.675 -19.230 1.00 87.00 102 TYR A O 1
ATOM 785 N N . PHE A 1 103 ? 7.216 -7.408 -17.395 1.00 81.94 103 PHE A N 1
ATOM 786 C CA . PHE A 1 103 ? 8.579 -6.989 -17.728 1.00 81.94 103 PHE A CA 1
ATOM 787 C C . PHE A 1 103 ? 9.554 -8.167 -17.770 1.00 81.94 103 PHE A C 1
ATOM 789 O O . PHE A 1 103 ? 10.406 -8.228 -18.655 1.00 81.94 103 PHE A O 1
ATOM 796 N N . GLU A 1 104 ? 9.408 -9.123 -16.855 1.00 82.31 104 GLU A N 1
ATOM 797 C CA . GLU A 1 104 ? 10.240 -10.323 -16.836 1.00 82.31 104 GLU A CA 1
ATOM 798 C C . GLU A 1 104 ? 9.966 -11.244 -18.032 1.00 82.31 104 GLU A C 1
ATOM 800 O O . GLU A 1 104 ? 10.908 -11.709 -18.667 1.00 82.31 104 GLU A O 1
ATOM 805 N N . HIS A 1 105 ? 8.700 -11.447 -18.405 1.00 82.44 105 HIS A N 1
ATOM 806 C CA . HIS A 1 105 ? 8.341 -12.381 -19.479 1.00 82.44 105 HIS A CA 1
ATOM 807 C C . HIS A 1 105 ? 8.510 -11.809 -20.884 1.00 82.44 105 HIS A C 1
ATOM 809 O O . HIS A 1 105 ? 8.911 -12.533 -21.788 1.00 82.44 105 HIS A O 1
ATOM 815 N N . VAL A 1 106 ? 8.171 -10.537 -21.101 1.00 74.69 106 VAL A N 1
ATOM 816 C CA . VAL A 1 106 ? 8.164 -9.957 -22.454 1.00 74.69 106 VAL A CA 1
ATOM 817 C C . VAL A 1 106 ? 9.553 -9.500 -22.890 1.00 74.69 106 VAL A C 1
ATOM 819 O O . VAL A 1 106 ? 9.838 -9.483 -24.083 1.00 74.69 106 VAL A O 1
ATOM 822 N N . TYR A 1 107 ? 10.421 -9.132 -21.945 1.00 63.41 107 TYR A N 1
ATOM 823 C CA . TYR A 1 107 ? 11.684 -8.463 -22.273 1.00 63.41 107 TYR A CA 1
ATOM 824 C C . TYR A 1 107 ? 12.933 -9.157 -21.739 1.00 63.41 107 TYR A C 1
ATOM 826 O O . TYR A 1 107 ? 14.037 -8.810 -22.157 1.00 63.41 107 TYR A O 1
ATOM 834 N N . ARG A 1 108 ? 12.782 -10.118 -20.822 1.00 59.34 108 ARG A N 1
ATOM 835 C CA . ARG A 1 108 ? 13.882 -10.954 -20.322 1.00 59.34 108 ARG A CA 1
ATOM 836 C C . ARG A 1 108 ? 13.811 -12.406 -20.822 1.00 59.34 108 ARG A C 1
ATOM 838 O O . ARG A 1 108 ? 14.691 -13.185 -20.457 1.00 59.34 108 ARG A O 1
ATOM 845 N N . GLY A 1 109 ? 12.792 -12.740 -21.624 1.00 48.59 109 GLY A N 1
ATOM 846 C CA . GLY A 1 109 ? 12.594 -14.030 -22.297 1.00 48.59 109 GLY A CA 1
ATOM 847 C C . GLY A 1 109 ? 13.185 -14.082 -23.698 1.00 48.59 109 GLY A C 1
ATOM 848 O O . GLY A 1 109 ? 13.224 -13.024 -24.364 1.00 48.59 109 GLY A O 1
#

pLDDT: mean 87.25, std 10.44, range [48.59, 97.31]

Foldseek 3Di:
DDPLVVLVVLLVVLLVLLLVLLCQLQVLLCVQQVVCVVVVDGDPPDPDCDPNNVSNVVSVVVNVVSVVSNVVSDDPVCVVVVCVSVVVSVVSNVVSVVSVVCCCPVPVD

Sequence (109 aa):
MDLSERRRQINGFSTIGLVVLSLTALLPLLVIAVPAMFSGQIPQPERDEGAGAHIFQLSIGLLMPVGLVFLATADWTEPVQIARRLAFPIAIVILAFAILYYFEHVYRG